Protein AF-K8A1X0-F1 (afdb_monomer)

Sequence (120 aa):
MYDGALKYRRAPPRQPVSPVYTHTMAKEQTDRTTLDLFADERRPGRPKTNPLSRDEQLRINKRNQLKRDKVRGLKRVELKLNADAVDALNHLAQARNISRSELIEAMLLAQLKALQEGLV

Secondary structure (DSSP, 8-state):
----------PPPPP-------------TT-SSS--TT-SS----SPPS-SS-HHHHHHHHHHHHHHHHHHTT---------HHHHHHHHHHHHHTTS-HHHHHHHHHHHHHHHHHHTT-

pLDDT: mean 79.86, std 16.5, range [45.34, 97.25]

Organism: NCBI:txid1073999

Structure (mmCIF, N/CA/C/O backbone):
data_AF-K8A1X0-F1
#
_entry.id   AF-K8A1X0-F1
#
loop_
_atom_site.group_PDB
_atom_site.id
_atom_site.type_symbol
_atom_site.label_atom_id
_atom_site.label_alt_id
_atom_site.label_comp_id
_atom_site.label_asym_id
_atom_site.label_entity_id
_atom_site.label_seq_id
_atom_site.pdbx_PDB_ins_code
_atom_site.Cartn_x
_atom_site.Cartn_y
_atom_site.Cartn_z
_atom_site.occupancy
_atom_site.B_iso_or_equiv
_atom_site.auth_seq_id
_atom_site.auth_comp_id
_atom_site.auth_asym_id
_atom_site.auth_atom_id
_atom_site.pdbx_PDB_model_num
ATOM 1 N N . MET A 1 1 ? -30.826 -22.297 -93.310 1.00 45.34 1 MET A N 1
ATOM 2 C CA . MET A 1 1 ? -30.291 -22.223 -94.683 1.00 45.34 1 MET A CA 1
ATOM 3 C C . MET A 1 1 ? -29.679 -20.841 -94.833 1.00 45.34 1 MET A C 1
ATOM 5 O O . MET A 1 1 ? -30.355 -19.881 -94.492 1.00 45.34 1 MET A O 1
ATOM 9 N N . TYR A 1 2 ? -28.387 -20.805 -95.169 1.00 45.78 2 TYR A N 1
ATOM 10 C CA . TYR A 1 2 ? -27.488 -19.645 -95.330 1.00 45.78 2 TYR A CA 1
ATOM 11 C C . TYR A 1 2 ? -28.135 -18.494 -96.142 1.00 45.78 2 TYR A C 1
ATOM 13 O O . TYR A 1 2 ? -29.062 -18.745 -96.900 1.00 45.78 2 TYR A O 1
ATOM 21 N N . ASP A 1 3 ? -27.751 -17.220 -96.058 1.00 46.91 3 ASP A N 1
ATOM 22 C CA . ASP A 1 3 ? -26.395 -16.672 -96.174 1.00 46.91 3 ASP A CA 1
ATOM 23 C C . ASP A 1 3 ? -26.437 -15.143 -95.932 1.00 46.91 3 ASP A C 1
ATOM 25 O O . ASP A 1 3 ? -27.482 -14.527 -96.154 1.00 46.91 3 ASP A O 1
ATOM 29 N N . GLY A 1 4 ? -25.340 -14.493 -95.520 1.00 55.06 4 GLY A N 1
ATOM 30 C CA . GLY A 1 4 ? -25.404 -13.043 -95.256 1.00 55.06 4 GLY A CA 1
ATOM 31 C C . GLY A 1 4 ? -24.127 -12.277 -94.897 1.00 55.06 4 GLY A C 1
ATOM 32 O O . GLY A 1 4 ? -24.195 -11.359 -94.089 1.00 55.06 4 GLY A O 1
ATOM 33 N N . ALA A 1 5 ? -22.990 -12.638 -95.497 1.00 61.84 5 ALA A N 1
ATOM 34 C CA . ALA A 1 5 ? -21.810 -11.797 -95.772 1.00 61.84 5 ALA A CA 1
ATOM 35 C C . ALA A 1 5 ? -21.241 -10.860 -94.669 1.00 61.84 5 ALA A C 1
ATOM 37 O O . ALA A 1 5 ? -21.655 -9.712 -94.486 1.00 61.84 5 ALA A O 1
ATOM 38 N N . LEU A 1 6 ? -20.128 -11.302 -94.067 1.00 52.25 6 LEU A N 1
ATOM 39 C CA . LEU A 1 6 ? -19.178 -10.479 -93.309 1.00 52.25 6 LEU A CA 1
ATOM 40 C C . LEU A 1 6 ? -18.605 -9.333 -94.163 1.00 52.25 6 LEU A C 1
ATOM 42 O O . LEU A 1 6 ? -17.830 -9.563 -95.091 1.00 52.25 6 LEU A O 1
ATOM 46 N N . LYS A 1 7 ? -18.888 -8.079 -93.793 1.00 57.69 7 LYS A N 1
ATOM 47 C CA . LYS A 1 7 ? -18.121 -6.917 -94.272 1.00 57.69 7 LYS A CA 1
ATOM 48 C C . LYS A 1 7 ? -16.953 -6.645 -93.322 1.00 57.69 7 LYS A C 1
ATOM 50 O O . LYS A 1 7 ? -17.060 -5.822 -92.416 1.00 57.69 7 LYS A O 1
ATOM 55 N N . TYR A 1 8 ? -15.824 -7.320 -93.531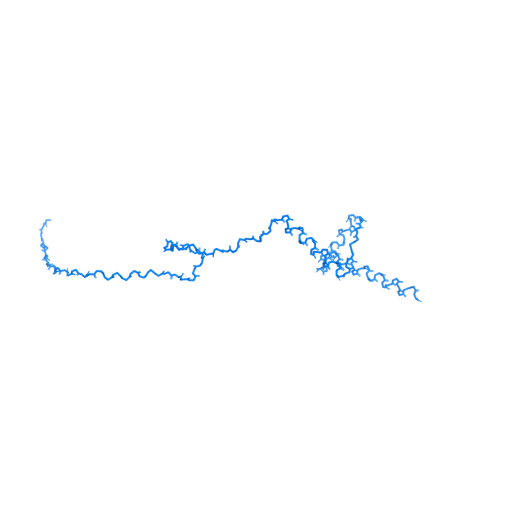 1.00 53.56 8 TYR A N 1
ATOM 56 C CA . TYR A 1 8 ? -14.569 -6.976 -92.857 1.00 53.56 8 TYR A CA 1
ATOM 57 C C . TYR A 1 8 ? -14.045 -5.630 -93.378 1.00 53.56 8 TYR A C 1
ATOM 59 O O . TYR A 1 8 ? -13.433 -5.556 -94.442 1.00 53.56 8 TYR A O 1
ATOM 67 N N . ARG A 1 9 ? -14.249 -4.546 -92.618 1.00 62.66 9 ARG A N 1
ATOM 68 C CA . ARG A 1 9 ? -13.441 -3.328 -92.778 1.00 62.66 9 ARG A CA 1
ATOM 69 C C . ARG A 1 9 ? -12.107 -3.549 -92.067 1.00 62.66 9 ARG A C 1
ATOM 71 O O . ARG A 1 9 ? -12.066 -3.700 -90.850 1.00 62.66 9 ARG A O 1
ATOM 78 N N . ARG A 1 10 ? -11.018 -3.593 -92.834 1.00 58.53 10 ARG A N 1
ATOM 79 C CA . ARG A 1 10 ? -9.650 -3.735 -92.320 1.00 58.53 10 ARG A CA 1
ATOM 80 C C . ARG A 1 10 ? -9.288 -2.472 -91.526 1.00 58.53 10 ARG A C 1
ATOM 82 O O . ARG A 1 10 ? -9.243 -1.387 -92.098 1.00 58.53 10 ARG A O 1
ATOM 89 N N 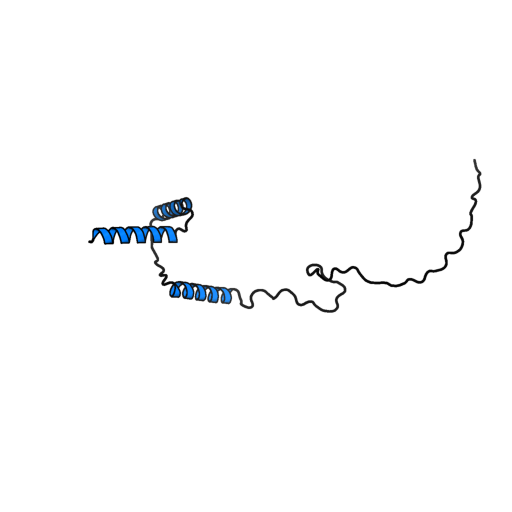. ALA A 1 11 ? -9.082 -2.600 -90.215 1.00 64.62 11 ALA A N 1
ATOM 90 C CA . ALA A 1 11 ? -8.604 -1.502 -89.374 1.00 64.62 11 ALA A CA 1
ATOM 91 C C . ALA A 1 11 ? -7.157 -1.127 -89.764 1.00 64.62 11 ALA A C 1
ATOM 93 O O . ALA A 1 11 ? -6.376 -2.028 -90.089 1.00 64.62 11 ALA A O 1
ATOM 94 N N . PRO A 1 12 ? -6.781 0.166 -89.751 1.00 68.50 12 PRO A N 1
ATOM 95 C CA . PRO A 1 12 ? -5.415 0.571 -90.062 1.00 68.50 12 PRO A CA 1
ATOM 96 C C . PRO A 1 12 ? -4.439 0.050 -88.992 1.00 68.50 12 PRO A C 1
ATOM 98 O O . PRO A 1 12 ? -4.811 -0.040 -87.816 1.00 68.50 12 PRO A O 1
ATOM 101 N N . PRO A 1 13 ? -3.194 -0.297 -89.365 1.00 62.94 13 PRO A N 1
ATOM 102 C CA . PRO A 1 13 ? -2.201 -0.758 -88.406 1.00 62.94 13 PRO A CA 1
ATOM 103 C C . PRO A 1 13 ? -1.886 0.360 -87.404 1.00 62.94 13 PRO A C 1
ATOM 105 O O . PRO A 1 13 ? -1.513 1.471 -87.781 1.00 62.94 13 PRO A O 1
ATOM 108 N N . ARG A 1 14 ? -2.057 0.061 -86.112 1.00 64.06 14 ARG A N 1
ATOM 109 C CA . ARG A 1 14 ? -1.639 0.936 -85.012 1.00 64.06 14 ARG A CA 1
ATOM 110 C C . ARG A 1 14 ? -0.113 1.030 -85.020 1.00 64.06 14 ARG A C 1
ATOM 112 O O . ARG A 1 14 ? 0.560 0.003 -85.009 1.00 64.06 14 ARG A O 1
ATOM 119 N N . GLN A 1 15 ? 0.420 2.249 -85.043 1.00 63.91 15 GLN A N 1
ATOM 120 C CA . GLN A 1 15 ? 1.856 2.478 -84.884 1.00 63.91 15 GLN A CA 1
ATOM 121 C C . GLN A 1 15 ? 2.297 2.033 -83.476 1.00 63.91 15 GLN A C 1
ATOM 123 O O . GLN A 1 15 ? 1.541 2.241 -82.520 1.00 63.91 15 GLN A O 1
ATOM 128 N N . PRO A 1 16 ? 3.483 1.419 -83.318 1.00 57.09 16 PRO A N 1
ATOM 129 C CA . PRO A 1 16 ? 3.980 1.025 -82.008 1.00 57.09 16 PRO A CA 1
ATOM 130 C C . PRO A 1 16 ? 4.368 2.275 -81.212 1.00 57.09 16 PRO A C 1
ATOM 132 O O . PRO A 1 16 ? 5.326 2.967 -81.548 1.00 57.09 16 PRO A O 1
ATOM 135 N N . VAL A 1 17 ? 3.622 2.569 -80.148 1.00 65.62 17 VAL A N 1
ATOM 136 C CA . VAL A 1 17 ? 4.050 3.541 -79.137 1.00 65.62 17 VAL A CA 1
ATOM 137 C C . VAL A 1 17 ? 5.159 2.901 -78.302 1.00 65.62 17 VAL A C 1
ATOM 139 O O . VAL A 1 17 ? 4.975 1.834 -77.717 1.00 65.62 17 VAL A O 1
ATOM 142 N N . SER A 1 18 ? 6.335 3.522 -78.283 1.00 58.38 18 SER A N 1
ATOM 143 C CA . SER A 1 18 ? 7.448 3.122 -77.420 1.00 58.38 18 SER A CA 1
ATOM 144 C C . SER A 1 18 ? 7.027 3.214 -75.946 1.00 58.38 18 SER A C 1
ATOM 146 O O . SER A 1 18 ? 6.468 4.246 -75.558 1.00 58.38 18 SER A O 1
ATOM 148 N N . PRO A 1 19 ? 7.287 2.195 -75.105 1.00 59.41 19 PRO A N 1
ATOM 149 C CA . PRO A 1 19 ? 6.904 2.244 -73.704 1.00 59.41 19 PRO A CA 1
ATOM 150 C C . PRO A 1 19 ? 7.803 3.248 -72.979 1.00 59.41 19 PRO A C 1
ATOM 152 O O . PRO A 1 19 ? 9.006 3.038 -72.831 1.00 59.41 19 PRO A O 1
ATOM 155 N N . VAL A 1 20 ? 7.220 4.352 -72.518 1.00 60.31 20 VAL A N 1
ATOM 156 C CA . VAL A 1 20 ? 7.875 5.210 -71.533 1.00 60.31 20 VAL A CA 1
ATOM 157 C C . VAL A 1 20 ? 7.825 4.450 -70.211 1.00 60.31 20 VAL A C 1
ATOM 159 O O . VAL A 1 20 ? 6.769 4.334 -69.593 1.00 60.31 20 VAL A O 1
ATOM 162 N N . TYR A 1 21 ? 8.952 3.880 -69.789 1.00 51.88 21 TYR A N 1
ATOM 163 C CA . TYR A 1 21 ? 9.074 3.281 -68.463 1.00 51.88 21 TYR A CA 1
ATOM 164 C C . TYR A 1 21 ? 9.124 4.390 -67.408 1.00 51.88 21 TYR A C 1
ATOM 166 O O . TYR A 1 21 ? 10.193 4.795 -66.962 1.00 51.88 21 TYR A O 1
ATOM 174 N N . THR A 1 22 ? 7.969 4.873 -66.963 1.00 57.00 22 THR A N 1
ATOM 175 C CA . THR A 1 22 ? 7.868 5.531 -65.654 1.00 57.00 22 THR A CA 1
ATOM 176 C C . THR A 1 22 ? 7.583 4.458 -64.609 1.00 57.00 22 THR A C 1
ATOM 178 O O . THR A 1 22 ? 6.441 4.267 -64.195 1.00 57.00 22 THR A O 1
ATOM 181 N N . HIS A 1 23 ? 8.607 3.700 -64.211 1.00 57.66 23 HIS A N 1
ATOM 182 C CA . HIS A 1 23 ? 8.492 2.768 -63.088 1.00 57.66 23 HIS A CA 1
ATOM 183 C C . HIS A 1 23 ? 8.743 3.508 -61.770 1.00 57.66 23 HIS A C 1
ATOM 185 O O . HIS A 1 23 ? 9.745 3.301 -61.093 1.00 57.66 23 HIS A O 1
ATOM 191 N N . THR A 1 24 ? 7.839 4.413 -61.409 1.00 55.88 24 THR A N 1
ATOM 192 C CA . THR A 1 24 ? 7.739 4.903 -60.034 1.00 55.88 24 THR A CA 1
ATOM 193 C C . THR A 1 24 ? 6.650 4.101 -59.343 1.00 55.88 24 THR A C 1
ATOM 195 O O . THR A 1 24 ? 5.462 4.379 -59.474 1.00 55.88 24 THR A O 1
ATOM 198 N N . MET A 1 25 ? 7.070 3.054 -58.632 1.00 64.94 25 MET A N 1
ATOM 199 C CA . MET A 1 25 ? 6.184 2.277 -57.771 1.00 64.94 25 MET A CA 1
ATOM 200 C C . MET A 1 25 ? 5.605 3.191 -56.691 1.00 64.94 25 MET A C 1
ATOM 202 O O . MET A 1 25 ? 6.349 3.900 -56.010 1.00 64.94 25 MET A O 1
ATOM 206 N N . ALA A 1 26 ? 4.281 3.171 -56.530 1.00 63.06 26 ALA A N 1
ATOM 207 C CA . ALA A 1 26 ? 3.589 3.852 -55.445 1.00 63.06 26 ALA A CA 1
ATOM 208 C C . ALA A 1 26 ? 3.932 3.159 -54.116 1.00 63.06 26 ALA A C 1
ATOM 210 O O . ALA A 1 26 ? 3.217 2.270 -53.662 1.00 63.06 26 ALA A O 1
ATOM 211 N N . LYS A 1 27 ? 5.076 3.520 -53.527 1.00 65.12 27 LYS A N 1
ATOM 212 C CA . LYS A 1 27 ? 5.479 3.085 -52.191 1.00 65.12 27 LYS A CA 1
ATOM 213 C C . LYS A 1 27 ? 5.117 4.157 -51.174 1.00 65.12 27 LYS A C 1
ATOM 215 O O . LYS A 1 27 ? 5.459 5.328 -51.340 1.00 65.12 27 LYS A O 1
ATOM 220 N N . GLU A 1 28 ? 4.444 3.759 -50.105 1.00 64.12 28 GLU A N 1
ATOM 221 C CA . GLU A 1 28 ? 4.252 4.627 -48.954 1.00 64.12 28 GLU A CA 1
ATOM 222 C C . GLU A 1 28 ? 5.565 4.670 -48.159 1.00 64.12 28 GLU A C 1
ATOM 224 O O . GLU A 1 28 ? 5.925 3.728 -47.456 1.00 64.12 28 GLU A O 1
ATOM 229 N N . GLN A 1 29 ? 6.317 5.767 -48.283 1.00 63.53 29 GLN A N 1
ATOM 230 C CA . GLN A 1 29 ? 7.628 5.920 -47.636 1.00 63.53 29 GLN A CA 1
ATOM 231 C C . GLN A 1 29 ? 7.541 5.855 -46.092 1.00 63.53 29 GLN A C 1
ATOM 233 O O . GLN A 1 29 ? 8.549 5.625 -45.418 1.00 63.53 29 GLN A O 1
ATOM 238 N N . THR A 1 30 ? 6.344 6.056 -45.532 1.00 61.06 30 THR A N 1
ATOM 239 C CA . THR A 1 30 ? 6.048 6.082 -44.094 1.00 61.06 30 THR A CA 1
ATOM 240 C C . THR A 1 30 ? 5.647 4.737 -43.501 1.00 61.06 30 THR A C 1
ATOM 242 O O . THR A 1 30 ? 5.691 4.606 -42.274 1.00 61.06 30 THR A O 1
ATOM 245 N N . ASP A 1 31 ? 5.319 3.729 -44.313 1.00 63.50 31 ASP A N 1
ATOM 246 C CA . ASP 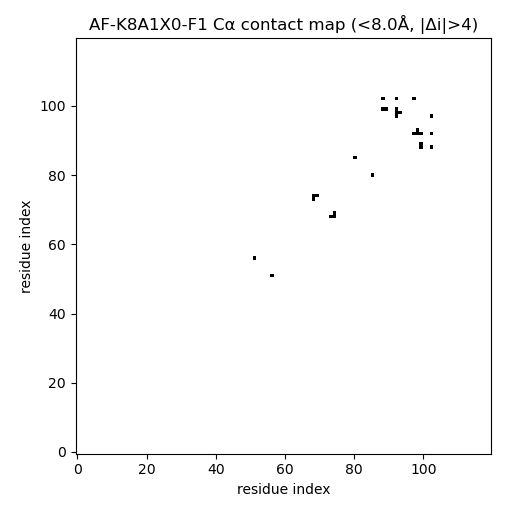A 1 31 ? 4.963 2.413 -43.788 1.00 63.50 31 ASP A CA 1
ATOM 247 C C . ASP A 1 31 ? 6.226 1.684 -43.291 1.00 63.50 31 ASP A C 1
ATOM 249 O O . ASP A 1 31 ? 7.190 1.421 -44.020 1.00 63.50 31 ASP A O 1
ATOM 253 N N . ARG A 1 32 ? 6.245 1.422 -41.982 1.00 62.34 32 ARG A N 1
ATOM 254 C CA . ARG A 1 32 ? 7.323 0.713 -41.273 1.00 62.34 32 ARG A CA 1
ATOM 255 C C . ARG A 1 32 ? 6.961 -0.736 -40.954 1.00 62.34 32 ARG A C 1
ATOM 257 O O . ARG A 1 32 ? 7.785 -1.440 -40.375 1.00 62.34 32 ARG A O 1
ATOM 264 N N . THR A 1 33 ? 5.733 -1.145 -41.257 1.00 60.72 33 THR A N 1
ATOM 265 C CA . THR A 1 33 ? 5.168 -2.448 -40.893 1.00 60.72 33 THR A CA 1
ATOM 266 C C . THR A 1 33 ? 5.125 -3.410 -42.070 1.00 60.72 33 THR A C 1
AT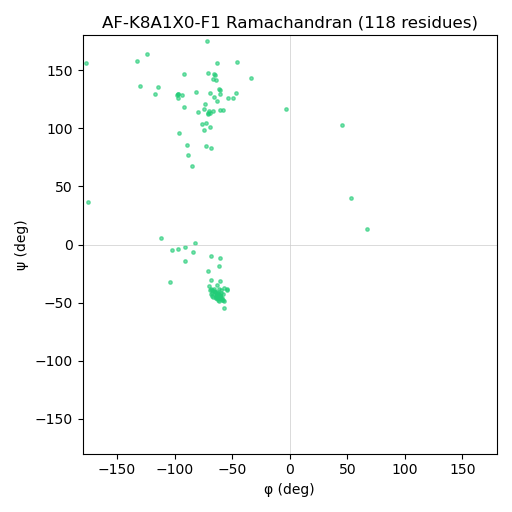OM 268 O O . THR A 1 33 ? 5.349 -4.604 -41.875 1.00 60.72 33 THR A O 1
ATOM 271 N N . THR A 1 34 ? 4.932 -2.898 -43.286 1.00 67.50 34 THR A N 1
ATOM 272 C CA . THR A 1 34 ? 5.020 -3.696 -44.511 1.00 67.50 34 THR A CA 1
ATOM 273 C C . THR A 1 34 ? 6.475 -3.858 -44.940 1.00 67.50 34 THR A C 1
ATOM 275 O O . THR A 1 34 ? 7.250 -2.902 -44.991 1.00 67.50 34 THR A O 1
ATOM 278 N N . LEU A 1 35 ? 6.860 -5.100 -45.230 1.00 66.56 35 LEU A N 1
ATOM 279 C CA . LEU A 1 35 ? 8.207 -5.441 -45.667 1.00 66.56 35 LEU A CA 1
ATOM 280 C C . LEU A 1 35 ? 8.441 -4.907 -47.091 1.00 66.56 35 LEU A C 1
ATOM 282 O O . LEU A 1 35 ? 7.791 -5.341 -48.038 1.00 66.56 35 LEU A O 1
ATOM 286 N N . ASP A 1 36 ? 9.364 -3.955 -47.228 1.00 69.69 36 ASP A N 1
ATOM 287 C CA . ASP A 1 36 ? 9.767 -3.369 -48.510 1.00 69.69 36 ASP A CA 1
ATOM 288 C C . ASP A 1 36 ? 10.648 -4.368 -49.277 1.00 69.69 36 ASP A C 1
ATOM 290 O O . ASP A 1 36 ? 11.835 -4.517 -48.987 1.00 69.69 36 ASP A O 1
ATOM 294 N N . LEU A 1 37 ? 10.044 -5.094 -50.223 1.00 67.88 37 LEU A N 1
ATOM 295 C CA . LEU A 1 37 ? 10.698 -6.153 -51.007 1.00 67.88 37 LEU A CA 1
ATOM 296 C C . LEU A 1 37 ? 11.764 -5.631 -51.988 1.00 67.88 37 LEU A C 1
ATOM 298 O O . LEU A 1 37 ? 12.489 -6.438 -52.563 1.00 67.88 37 LEU A O 1
ATOM 302 N N . PHE A 1 38 ? 11.853 -4.313 -52.189 1.00 69.31 38 PHE A N 1
ATOM 303 C CA . PHE A 1 38 ? 12.740 -3.677 -53.169 1.00 69.31 38 PHE A CA 1
ATOM 304 C C . PHE A 1 38 ? 13.878 -2.868 -52.525 1.00 69.31 38 PHE A C 1
ATOM 306 O O . PHE A 1 38 ? 14.603 -2.169 -53.231 1.00 69.31 38 PHE A O 1
ATOM 313 N N . ALA A 1 39 ? 14.028 -2.912 -51.197 1.00 67.56 39 ALA A N 1
ATOM 314 C CA . ALA A 1 39 ? 15.101 -2.219 -50.493 1.00 67.56 39 ALA A CA 1
ATOM 315 C C . ALA A 1 39 ? 16.328 -3.129 -50.314 1.00 67.56 39 ALA A C 1
ATOM 317 O O . ALA A 1 39 ? 16.263 -4.131 -49.604 1.00 67.56 39 ALA A O 1
ATOM 318 N N . ASP A 1 40 ? 17.464 -2.736 -50.897 1.00 63.88 40 ASP A N 1
ATOM 319 C CA . ASP A 1 40 ? 18.745 -3.443 -50.729 1.00 63.88 40 ASP A CA 1
ATOM 320 C C . ASP A 1 40 ? 19.341 -3.259 -49.316 1.00 63.88 40 ASP A C 1
ATOM 322 O O . ASP A 1 40 ? 20.119 -4.086 -48.833 1.00 63.88 40 ASP A O 1
ATOM 326 N N . GLU A 1 41 ? 18.951 -2.191 -48.609 1.00 65.44 41 GLU A N 1
ATOM 327 C CA . GLU A 1 41 ? 19.443 -1.864 -47.270 1.00 65.44 41 GLU A CA 1
ATOM 328 C C . GLU A 1 41 ? 18.503 -2.354 -46.158 1.00 65.44 41 GLU A C 1
ATOM 330 O O . GLU A 1 41 ? 17.306 -2.049 -46.116 1.00 65.44 41 GLU A O 1
ATOM 335 N N . ARG A 1 42 ? 19.066 -3.064 -45.171 1.00 63.31 42 ARG A N 1
ATOM 336 C CA . ARG A 1 42 ? 18.330 -3.463 -43.963 1.00 63.31 42 ARG A CA 1
ATOM 337 C C . ARG A 1 42 ? 18.030 -2.232 -43.104 1.00 63.31 42 ARG A C 1
ATOM 339 O O . ARG A 1 42 ? 18.936 -1.660 -42.502 1.00 63.31 42 ARG A O 1
ATOM 346 N N . ARG A 1 43 ? 16.749 -1.866 -42.978 1.00 64.56 43 ARG A N 1
ATOM 347 C CA . ARG A 1 43 ? 16.314 -0.793 -42.067 1.00 64.56 43 ARG A CA 1
ATOM 348 C C . ARG A 1 43 ? 16.659 -1.163 -40.610 1.00 64.56 43 ARG A C 1
ATOM 350 O O . ARG A 1 43 ? 16.373 -2.293 -40.199 1.00 64.56 43 ARG A O 1
ATOM 357 N N . PRO A 1 44 ? 17.235 -0.248 -39.805 1.00 67.81 44 PRO A N 1
ATOM 358 C CA . PRO A 1 44 ? 17.469 -0.501 -38.387 1.00 67.81 44 PRO A CA 1
ATOM 359 C C . PRO A 1 44 ? 16.129 -0.762 -37.687 1.00 67.81 44 PRO A C 1
ATOM 361 O O . PRO A 1 44 ? 15.239 0.087 -37.660 1.00 67.81 44 PRO A O 1
ATOM 364 N N . GLY A 1 45 ? 15.967 -1.984 -37.179 1.00 70.88 45 GLY A N 1
ATOM 365 C CA . GLY A 1 45 ? 14.739 -2.430 -36.527 1.00 70.88 45 GLY A CA 1
ATOM 366 C C . GLY A 1 45 ? 14.517 -1.797 -35.151 1.00 70.88 45 GLY A C 1
ATOM 367 O O . GLY A 1 45 ? 15.373 -1.094 -34.610 1.00 70.88 45 GLY A O 1
ATOM 368 N N . ARG A 1 46 ? 13.352 -2.095 -34.556 1.00 74.88 46 ARG A N 1
ATOM 369 C CA . ARG A 1 46 ? 13.014 -1.751 -33.166 1.00 74.88 46 ARG A CA 1
ATOM 370 C C . ARG A 1 46 ? 14.185 -2.125 -32.242 1.00 74.88 46 ARG A C 1
ATOM 372 O O . ARG A 1 46 ? 14.630 -3.273 -32.319 1.00 74.88 46 ARG A O 1
ATOM 379 N N . PRO A 1 47 ? 14.653 -1.221 -31.356 1.00 70.00 47 PRO A N 1
ATOM 380 C CA . PRO A 1 47 ? 15.698 -1.542 -30.395 1.00 70.00 47 PRO A CA 1
ATOM 381 C C . PRO A 1 47 ? 15.351 -2.843 -29.682 1.00 70.00 47 PRO A C 1
ATOM 383 O O . PRO A 1 47 ? 14.237 -3.000 -29.169 1.00 70.00 47 PRO A O 1
ATOM 386 N N . LYS A 1 48 ? 16.286 -3.796 -29.715 1.00 60.31 48 LYS A N 1
ATOM 387 C CA . LYS A 1 48 ? 16.125 -5.090 -29.059 1.00 60.31 48 LYS A CA 1
ATOM 388 C C . LYS A 1 48 ? 15.781 -4.803 -27.596 1.00 60.31 48 LYS A C 1
ATOM 390 O O . LYS A 1 48 ? 16.439 -3.990 -26.952 1.00 60.31 48 LYS A O 1
ATOM 395 N N . THR A 1 49 ? 14.674 -5.387 -27.144 1.00 71.12 49 THR A N 1
ATOM 396 C CA . THR A 1 49 ? 14.145 -5.327 -25.773 1.00 71.12 49 THR A CA 1
ATOM 397 C C . THR A 1 49 ? 15.252 -5.267 -24.725 1.00 71.12 49 THR A C 1
ATOM 399 O O . THR A 1 49 ? 16.262 -5.930 -24.925 1.00 71.12 49 THR A O 1
ATOM 402 N N . ASN A 1 50 ? 15.018 -4.499 -23.646 1.00 67.06 50 ASN A N 1
ATOM 403 C CA . ASN A 1 50 ? 15.902 -4.225 -22.498 1.00 67.06 50 ASN A CA 1
ATOM 404 C C . ASN A 1 50 ? 17.251 -4.984 -22.528 1.00 67.06 50 ASN A C 1
ATOM 406 O O . ASN A 1 50 ? 17.234 -6.209 -22.415 1.00 67.06 50 ASN A O 1
ATOM 410 N N . PRO A 1 51 ? 18.399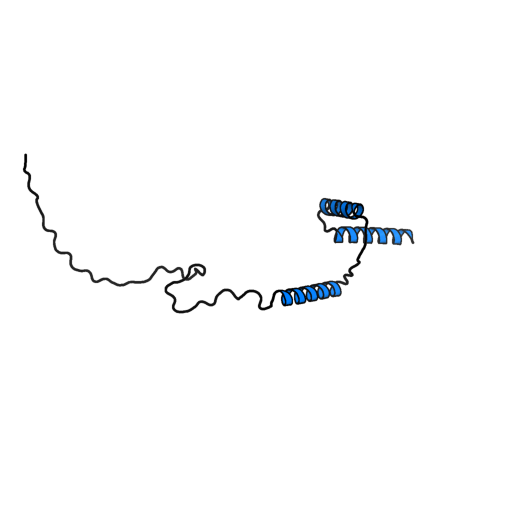 -4.278 -22.616 1.00 82.44 51 PRO A N 1
ATOM 411 C CA . PRO A 1 51 ? 19.721 -4.883 -22.828 1.00 82.44 51 PRO A CA 1
ATOM 412 C C . PRO A 1 51 ? 20.160 -5.855 -21.722 1.00 82.44 51 PRO A C 1
ATOM 414 O O . PRO A 1 51 ? 21.149 -6.561 -21.886 1.00 82.44 51 PRO A O 1
ATOM 417 N N . LEU A 1 52 ? 19.442 -5.880 -20.600 1.00 83.56 52 LEU A N 1
ATOM 418 C CA . LEU A 1 52 ? 19.692 -6.750 -19.463 1.00 83.56 52 LEU A CA 1
ATOM 419 C C . LEU A 1 52 ? 18.907 -8.056 -19.567 1.00 83.56 52 LEU A C 1
ATOM 421 O O . LEU A 1 52 ? 17.745 -8.070 -19.978 1.00 83.56 52 LEU A O 1
ATOM 425 N N . SER A 1 53 ? 19.487 -9.143 -19.069 1.00 88.50 53 SER A N 1
ATOM 426 C CA . SER A 1 53 ? 18.740 -10.382 -18.844 1.00 88.50 53 SER A CA 1
ATOM 427 C C . SER A 1 53 ? 17.627 -10.181 -17.802 1.00 88.50 53 SER A C 1
ATOM 429 O O . SER A 1 53 ? 17.697 -9.295 -16.946 1.00 88.50 53 SER A O 1
ATOM 431 N N . ARG A 1 54 ? 16.585 -11.022 -17.830 1.00 88.44 54 ARG A N 1
ATOM 432 C CA . ARG A 1 54 ? 15.458 -10.940 -16.879 1.00 88.44 54 ARG A CA 1
ATOM 433 C C . ARG A 1 54 ? 15.921 -10.982 -15.416 1.00 88.44 54 ARG A C 1
ATOM 435 O O . ARG A 1 54 ? 15.409 -10.224 -14.595 1.00 88.44 54 ARG A O 1
ATOM 442 N N . ASP A 1 55 ? 16.923 -11.795 -15.101 1.00 90.69 55 ASP A N 1
ATOM 443 C CA . ASP A 1 55 ? 17.446 -11.937 -13.737 1.00 90.69 55 ASP A CA 1
ATOM 444 C C . ASP A 1 55 ? 18.207 -10.697 -13.263 1.00 90.69 55 ASP A C 1
ATOM 446 O O . ASP A 1 55 ? 18.147 -10.322 -12.089 1.00 90.69 55 ASP A O 1
ATOM 450 N N . GLU A 1 56 ? 18.925 -10.031 -14.166 1.00 92.50 56 GLU A N 1
ATOM 451 C CA . GLU A 1 56 ? 19.578 -8.751 -13.880 1.00 92.50 56 GLU A CA 1
ATOM 452 C C . GLU A 1 56 ? 18.546 -7.645 -13.679 1.00 92.50 56 GLU A C 1
ATOM 454 O O . GLU A 1 56 ? 18.646 -6.870 -12.723 1.00 92.50 56 GLU A O 1
ATOM 459 N N . GLN A 1 57 ? 17.506 -7.614 -14.516 1.00 91.69 57 GLN A N 1
ATOM 460 C CA . GLN A 1 57 ? 16.395 -6.676 -14.368 1.00 91.69 57 GLN A CA 1
ATOM 461 C C . GLN A 1 57 ? 15.704 -6.835 -13.011 1.00 91.69 57 GLN A C 1
ATOM 463 O O . GLN A 1 57 ? 15.476 -5.843 -12.318 1.00 91.69 57 GLN A O 1
ATOM 468 N N . LEU A 1 58 ? 15.410 -8.071 -12.590 1.00 93.25 58 LEU A N 1
ATOM 469 C CA . LEU A 1 58 ? 14.795 -8.347 -11.289 1.00 93.25 58 LEU A CA 1
ATOM 470 C C . LEU A 1 58 ? 15.676 -7.866 -10.127 1.00 93.25 58 LEU A C 1
ATOM 472 O O . LEU A 1 58 ? 15.172 -7.217 -9.205 1.00 93.25 58 LEU A O 1
ATOM 476 N N . ARG A 1 59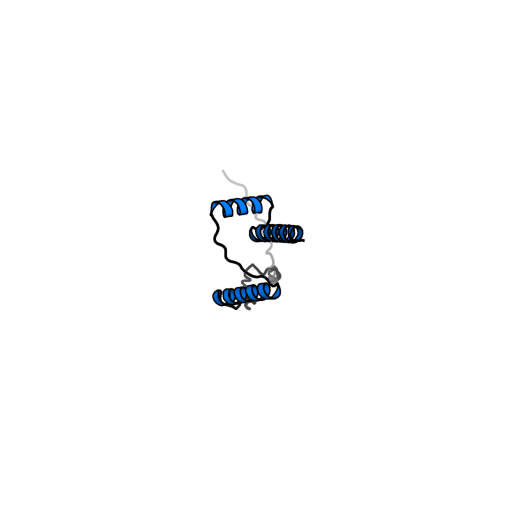 ? 16.994 -8.102 -10.192 1.00 95.56 59 ARG A N 1
ATOM 477 C CA . ARG A 1 59 ? 17.958 -7.619 -9.186 1.00 95.56 59 ARG A CA 1
ATOM 478 C C . ARG A 1 59 ? 17.987 -6.092 -9.095 1.00 95.56 59 ARG A C 1
ATOM 480 O O . ARG A 1 59 ? 17.943 -5.543 -7.991 1.00 95.56 59 ARG A O 1
ATOM 487 N N . ILE A 1 60 ? 18.021 -5.396 -10.232 1.00 94.00 60 ILE A N 1
ATOM 488 C CA . ILE A 1 60 ? 18.020 -3.925 -10.270 1.00 94.00 60 ILE A CA 1
ATOM 489 C C . ILE A 1 60 ? 16.692 -3.365 -9.758 1.00 94.00 60 ILE A C 1
ATOM 491 O O . ILE A 1 60 ? 16.693 -2.467 -8.914 1.00 94.00 60 ILE A O 1
ATOM 495 N N . ASN A 1 61 ? 15.563 -3.924 -10.192 1.00 95.06 61 ASN A N 1
ATOM 496 C CA . ASN A 1 61 ? 14.239 -3.504 -9.738 1.00 95.06 61 ASN A CA 1
ATOM 497 C C . ASN A 1 61 ? 14.083 -3.675 -8.225 1.00 95.06 61 ASN A C 1
ATOM 499 O O . ASN A 1 61 ? 13.592 -2.768 -7.549 1.00 95.06 61 ASN A O 1
ATOM 503 N N . LYS A 1 62 ? 14.572 -4.791 -7.670 1.00 94.50 62 LYS A N 1
ATOM 504 C CA . LYS A 1 62 ? 14.566 -5.020 -6.224 1.00 94.50 62 LYS A CA 1
ATOM 505 C C . LYS A 1 62 ? 15.436 -4.006 -5.484 1.00 94.50 62 LYS A C 1
ATOM 507 O O . LYS A 1 62 ? 14.994 -3.436 -4.488 1.00 94.50 62 LYS A O 1
ATOM 512 N N . ARG A 1 63 ? 16.642 -3.722 -5.984 1.00 95.38 63 ARG A N 1
ATOM 513 C CA . ARG A 1 63 ? 17.530 -2.705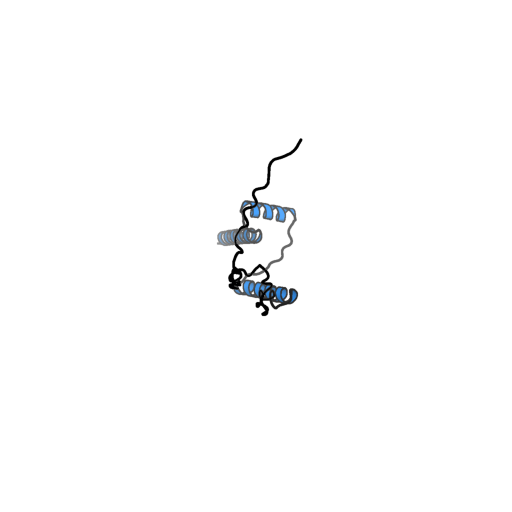 -5.398 1.00 95.38 63 ARG A CA 1
ATOM 514 C C . ARG A 1 63 ? 16.888 -1.316 -5.416 1.00 95.38 63 ARG A C 1
ATOM 516 O O . ARG A 1 63 ? 16.921 -0.618 -4.406 1.00 95.38 63 ARG A O 1
ATOM 523 N N . ASN A 1 64 ? 16.265 -0.933 -6.528 1.00 95.06 64 ASN A N 1
ATOM 524 C CA . ASN A 1 64 ? 15.576 0.349 -6.662 1.00 95.06 64 ASN A CA 1
ATOM 525 C C . ASN A 1 64 ? 14.353 0.440 -5.742 1.00 95.06 64 ASN A C 1
ATOM 527 O O . ASN A 1 64 ? 14.124 1.490 -5.145 1.00 95.06 64 ASN A O 1
ATOM 531 N N . GLN A 1 65 ? 13.599 -0.653 -5.572 1.00 91.38 65 GLN A N 1
ATOM 532 C CA . GLN A 1 65 ? 12.527 -0.735 -4.577 1.00 91.38 65 GLN A CA 1
ATOM 533 C C . GLN A 1 65 ? 13.070 -0.449 -3.173 1.00 91.38 65 GLN A C 1
ATOM 535 O O . GLN A 1 65 ? 12.596 0.477 -2.526 1.00 91.38 65 GLN A O 1
ATOM 540 N N . LEU A 1 66 ? 14.105 -1.172 -2.737 1.00 92.75 66 LEU A N 1
ATOM 541 C CA . LEU A 1 66 ? 14.696 -0.986 -1.408 1.00 92.75 66 LEU A CA 1
ATOM 542 C C . LEU A 1 66 ? 15.265 0.425 -1.211 1.00 92.75 66 LEU A C 1
ATOM 544 O O . LEU A 1 66 ? 15.112 1.005 -0.139 1.00 92.75 66 LEU A O 1
ATOM 548 N N . LYS A 1 67 ? 15.889 1.005 -2.245 1.00 94.44 67 LYS A N 1
ATOM 549 C CA . LYS A 1 67 ? 16.393 2.385 -2.202 1.00 94.44 67 LYS A CA 1
ATOM 550 C C . LYS A 1 67 ? 15.251 3.388 -2.016 1.00 94.44 67 LYS A C 1
ATOM 552 O O . LYS A 1 67 ? 15.383 4.284 -1.188 1.00 94.44 67 LYS A O 1
ATOM 557 N N . ARG A 1 68 ? 14.134 3.231 -2.740 1.00 93.00 68 ARG A N 1
ATOM 558 C CA . ARG A 1 68 ? 12.944 4.087 -2.584 1.00 93.00 68 ARG A CA 1
ATOM 559 C C . ARG A 1 68 ? 12.316 3.938 -1.202 1.00 93.00 68 ARG A C 1
ATOM 561 O O . ARG A 1 68 ? 12.039 4.954 -0.575 1.00 93.00 68 ARG A O 1
ATOM 568 N N . ASP A 1 69 ? 12.152 2.705 -0.726 1.00 94.00 69 ASP A N 1
ATOM 569 C CA . ASP A 1 69 ? 11.591 2.423 0.598 1.00 94.00 69 ASP A CA 1
ATOM 570 C C . ASP A 1 69 ? 12.460 3.076 1.691 1.00 94.00 69 ASP A C 1
ATOM 572 O O . ASP A 1 69 ? 11.943 3.797 2.541 1.00 94.00 69 ASP A O 1
ATOM 576 N N . LYS A 1 70 ? 13.794 2.935 1.603 1.00 92.50 70 LYS A N 1
ATOM 577 C CA . LYS A 1 70 ? 14.745 3.555 2.542 1.00 92.50 70 LYS A CA 1
ATOM 578 C C . LYS A 1 70 ? 14.666 5.083 2.537 1.00 92.50 70 LYS A C 1
ATOM 580 O O . LYS A 1 70 ? 14.643 5.682 3.605 1.00 92.50 70 LYS A O 1
ATOM 585 N N . VAL A 1 71 ? 14.638 5.708 1.357 1.00 94.12 71 VAL A N 1
ATOM 586 C CA . VAL A 1 71 ? 14.551 7.176 1.225 1.00 94.12 71 VAL A CA 1
ATOM 587 C C . VAL A 1 71 ? 13.238 7.711 1.797 1.00 94.12 71 VAL A C 1
ATOM 589 O O . VAL A 1 71 ? 13.227 8.782 2.389 1.00 94.12 71 VAL A O 1
ATOM 592 N N . ARG A 1 72 ? 12.144 6.957 1.664 1.00 92.12 72 ARG A N 1
ATOM 593 C CA . ARG A 1 72 ? 10.829 7.316 2.215 1.00 92.12 72 ARG A CA 1
ATOM 594 C C . ARG A 1 72 ? 10.661 6.961 3.696 1.00 92.12 72 ARG A C 1
ATOM 596 O O . ARG A 1 72 ? 9.579 7.153 4.231 1.00 92.12 72 ARG A O 1
ATOM 603 N N . GLY A 1 73 ? 11.688 6.409 4.349 1.00 92.06 73 GLY A N 1
ATOM 604 C CA . GLY A 1 73 ? 11.607 5.976 5.746 1.00 92.06 73 GLY A CA 1
ATOM 605 C C . GLY A 1 73 ? 10.678 4.779 5.983 1.00 92.06 73 GLY A C 1
ATOM 606 O O . GLY A 1 73 ? 10.362 4.476 7.130 1.00 92.06 73 GLY A O 1
ATOM 607 N N . LEU A 1 74 ? 10.260 4.074 4.926 1.00 89.88 74 LEU A N 1
ATOM 608 C CA . LEU A 1 74 ? 9.331 2.951 5.023 1.00 89.88 74 LEU A CA 1
ATOM 609 C C . LEU A 1 74 ? 10.010 1.760 5.709 1.00 89.88 74 LEU A C 1
ATOM 611 O O . LEU A 1 74 ? 11.104 1.327 5.326 1.00 89.88 74 LEU A O 1
ATOM 615 N N . LYS A 1 75 ? 9.337 1.200 6.714 1.00 90.12 75 LYS A N 1
ATOM 616 C CA . LYS A 1 75 ? 9.753 -0.012 7.426 1.00 90.12 75 LYS A CA 1
ATOM 617 C C . LYS A 1 75 ? 8.741 -1.118 7.162 1.00 90.12 75 LYS A C 1
ATOM 619 O O . LYS A 1 75 ? 7.539 -0.885 7.189 1.00 90.12 75 LYS A O 1
ATOM 624 N N . ARG A 1 76 ? 9.236 -2.323 6.877 1.00 89.44 76 ARG A N 1
ATOM 625 C CA . ARG A 1 76 ? 8.396 -3.509 6.683 1.00 89.44 76 ARG A CA 1
ATOM 626 C C . ARG A 1 76 ? 8.289 -4.247 8.006 1.00 89.44 76 ARG A C 1
ATOM 628 O O . ARG A 1 76 ? 9.314 -4.529 8.621 1.00 89.44 76 ARG A O 1
ATOM 635 N N . VAL A 1 77 ? 7.062 -4.545 8.409 1.00 90.88 77 VAL A N 1
ATOM 636 C CA . VAL A 1 77 ? 6.751 -5.353 9.588 1.00 90.88 77 VAL A CA 1
ATOM 637 C C . VAL A 1 77 ? 6.023 -6.597 9.103 1.00 90.88 77 VAL A C 1
ATOM 639 O O . VAL A 1 77 ? 5.081 -6.499 8.317 1.00 90.88 77 VAL A O 1
ATOM 642 N N . GLU A 1 78 ? 6.483 -7.764 9.537 1.00 94.31 78 GLU A N 1
ATOM 643 C CA . GLU A 1 78 ? 5.835 -9.043 9.257 1.00 94.31 78 GLU A CA 1
ATOM 644 C C . GLU A 1 78 ? 4.979 -9.435 10.461 1.00 94.31 78 GLU A C 1
ATOM 646 O O . GLU A 1 78 ? 5.451 -9.422 11.596 1.00 94.31 78 GLU A O 1
ATOM 651 N N . LEU A 1 79 ? 3.708 -9.755 10.214 1.00 92.56 79 LEU A N 1
ATOM 652 C CA . LEU A 1 79 ? 2.722 -10.058 11.248 1.00 92.56 79 LEU A CA 1
ATOM 653 C C . LEU A 1 79 ? 2.018 -11.370 10.908 1.00 92.56 79 LEU A C 1
ATOM 655 O O . LEU A 1 79 ? 1.624 -11.591 9.762 1.00 92.56 79 LEU A O 1
ATOM 659 N N . LYS A 1 80 ? 1.837 -12.226 11.914 1.00 95.69 80 LYS A N 1
ATOM 660 C CA . LYS A 1 80 ? 0.976 -13.410 11.828 1.00 95.69 80 LYS A CA 1
ATOM 661 C C . LYS A 1 80 ? -0.376 -13.057 12.436 1.00 95.69 80 LYS A C 1
ATOM 663 O O . LYS A 1 80 ? -0.425 -12.576 13.563 1.00 95.69 80 LYS A O 1
ATOM 668 N N . LEU A 1 81 ? -1.446 -13.280 11.685 1.00 94.31 81 LEU A N 1
ATOM 669 C CA . LEU A 1 81 ? -2.820 -12.961 12.069 1.00 94.31 81 LEU A CA 1
ATOM 670 C C . LEU A 1 81 ? -3.718 -14.163 11.773 1.00 94.31 81 LEU A C 1
ATOM 672 O O . LEU A 1 81 ? -3.381 -14.998 10.932 1.00 94.31 81 LEU A O 1
ATOM 676 N N . ASN A 1 82 ? -4.864 -14.228 12.443 1.00 96.75 82 ASN A N 1
ATOM 677 C CA . ASN A 1 82 ? -5.891 -15.224 12.144 1.00 96.75 82 ASN A CA 1
ATOM 678 C C . ASN A 1 82 ? -6.456 -14.996 10.734 1.00 96.75 82 ASN A C 1
ATOM 680 O O . ASN A 1 82 ? -6.590 -13.847 10.307 1.00 96.75 82 ASN A O 1
ATOM 684 N N . ALA A 1 83 ? -6.814 -16.077 10.036 1.00 96.12 83 ALA A N 1
ATOM 685 C CA . ALA A 1 83 ? -7.335 -16.014 8.667 1.00 96.12 83 ALA A CA 1
ATOM 686 C C . ALA A 1 83 ? -8.583 -15.119 8.571 1.00 96.12 83 ALA A C 1
ATOM 688 O O . ALA A 1 83 ? -8.589 -14.165 7.797 1.00 96.12 83 ALA A O 1
ATOM 689 N N . ASP A 1 84 ? -9.554 -15.325 9.464 1.00 96.75 84 ASP A N 1
ATOM 690 C CA . ASP A 1 84 ? -10.805 -14.555 9.503 1.00 96.75 84 ASP A CA 1
ATOM 691 C C . ASP A 1 84 ? -10.569 -13.043 9.651 1.00 96.75 84 ASP A C 1
ATOM 693 O O . ASP A 1 84 ? -11.252 -12.221 9.039 1.00 96.75 84 ASP A O 1
ATOM 697 N N . ALA A 1 85 ? -9.558 -12.654 10.436 1.00 94.19 85 ALA A N 1
ATOM 698 C CA . ALA A 1 85 ? -9.198 -11.251 10.613 1.00 94.19 85 ALA A CA 1
ATOM 699 C C . ALA A 1 85 ? -8.609 -10.652 9.325 1.00 94.19 85 ALA A C 1
ATOM 701 O O . ALA A 1 85 ? -8.892 -9.503 8.984 1.00 94.19 85 ALA A O 1
ATOM 702 N N . VAL A 1 86 ? -7.803 -11.426 8.591 1.00 95.56 86 VAL A N 1
ATOM 703 C CA . VAL A 1 86 ? -7.247 -11.006 7.296 1.00 95.56 86 VAL A CA 1
ATOM 704 C C . VAL A 1 86 ? -8.355 -10.846 6.257 1.00 95.56 86 VAL A C 1
ATOM 706 O O . VAL A 1 86 ? -8.332 -9.877 5.495 1.00 95.56 86 VAL A O 1
ATOM 709 N N . ASP A 1 87 ? -9.338 -11.741 6.253 1.00 96.94 87 ASP A N 1
ATOM 710 C CA . ASP A 1 87 ? -10.470 -11.681 5.330 1.00 96.94 87 ASP A CA 1
ATOM 711 C C . ASP A 1 87 ? -11.370 -10.478 5.617 1.00 96.94 87 ASP A C 1
ATOM 713 O O . ASP A 1 87 ? -11.688 -9.714 4.701 1.00 96.94 87 ASP A O 1
ATOM 717 N N . ALA A 1 88 ? -11.678 -10.212 6.889 1.00 96.56 88 ALA A N 1
ATOM 718 C CA . ALA A 1 88 ? -12.397 -9.005 7.288 1.00 96.56 88 ALA A CA 1
ATOM 719 C C . ALA A 1 88 ? -11.667 -7.719 6.848 1.00 96.56 88 ALA A C 1
ATOM 721 O O . ALA A 1 88 ? -12.289 -6.799 6.308 1.00 96.56 88 ALA A O 1
ATOM 722 N N . LEU A 1 89 ? -10.337 -7.660 7.009 1.00 96.06 89 LEU A N 1
ATOM 723 C CA . LEU A 1 89 ? -9.521 -6.532 6.540 1.00 96.06 89 LEU A CA 1
ATOM 724 C C . LEU A 1 89 ? -9.562 -6.376 5.015 1.00 96.06 89 LEU A C 1
ATOM 726 O O . LEU A 1 89 ? -9.650 -5.252 4.521 1.00 96.06 89 LEU A O 1
ATOM 730 N N . ASN A 1 90 ? -9.508 -7.481 4.265 1.00 96.31 90 ASN A N 1
ATOM 731 C CA . ASN A 1 90 ? -9.609 -7.455 2.805 1.00 96.31 90 ASN A CA 1
ATOM 732 C C . ASN A 1 90 ? -10.971 -6.905 2.356 1.00 96.31 90 ASN A C 1
ATOM 734 O O . ASN A 1 90 ? -11.010 -6.027 1.495 1.00 96.31 90 ASN A O 1
ATOM 738 N N . HIS A 1 91 ? -12.070 -7.368 2.958 1.00 97.06 91 HIS A N 1
ATOM 739 C CA . HIS A 1 91 ? -13.417 -6.888 2.639 1.00 97.06 91 HIS A CA 1
ATOM 740 C C . HIS A 1 91 ? -13.587 -5.395 2.934 1.00 97.06 91 HIS A C 1
ATOM 742 O O . HIS A 1 91 ? -14.109 -4.658 2.100 1.00 97.06 91 HIS A O 1
ATOM 748 N N . LEU A 1 92 ? -13.098 -4.922 4.084 1.00 96.50 92 LEU A N 1
ATOM 749 C CA . LEU A 1 92 ? -13.145 -3.499 4.433 1.00 96.50 92 LEU A CA 1
ATOM 750 C C . LEU A 1 92 ? -12.292 -2.640 3.493 1.00 96.50 92 LEU A C 1
ATOM 752 O O . LEU A 1 92 ? -12.721 -1.556 3.098 1.00 96.50 92 LEU A O 1
ATOM 756 N N . ALA A 1 93 ? -11.103 -3.115 3.117 1.00 97.25 93 ALA A N 1
ATOM 757 C CA . ALA A 1 93 ? -10.234 -2.425 2.168 1.00 97.25 93 ALA A CA 1
ATOM 758 C C . ALA A 1 93 ? -10.886 -2.323 0.780 1.00 97.25 93 ALA A C 1
ATOM 760 O O . ALA A 1 93 ? -10.892 -1.247 0.185 1.00 97.25 93 ALA A O 1
ATOM 761 N N . GLN A 1 94 ? -11.514 -3.407 0.309 1.00 96.69 94 GLN A N 1
ATOM 762 C CA . GLN A 1 94 ? -12.278 -3.425 -0.941 1.00 96.69 94 GLN A CA 1
ATOM 763 C C . GLN A 1 94 ? -13.472 -2.468 -0.898 1.00 96.69 94 GLN A C 1
ATOM 765 O O . GLN A 1 94 ? -13.635 -1.663 -1.811 1.00 96.69 94 GLN A O 1
ATOM 770 N N . ALA A 1 95 ? -14.266 -2.496 0.177 1.00 96.62 95 ALA A N 1
ATOM 771 C CA . ALA A 1 95 ? -15.419 -1.610 0.345 1.00 96.62 95 ALA A CA 1
ATOM 772 C C . ALA A 1 95 ? -15.027 -0.122 0.345 1.00 96.62 95 ALA A C 1
ATOM 774 O O . ALA A 1 95 ? -15.791 0.723 -0.113 1.00 96.62 95 ALA A O 1
ATOM 775 N N . ARG A 1 96 ? -13.826 0.200 0.838 1.00 95.44 96 ARG A N 1
ATOM 776 C CA . ARG A 1 96 ? -13.269 1.562 0.854 1.00 95.44 96 ARG A CA 1
ATOM 777 C C . ARG A 1 96 ? -12.445 1.905 -0.391 1.00 95.44 96 ARG A C 1
ATOM 779 O O . ARG A 1 96 ? -11.977 3.032 -0.494 1.00 95.44 96 ARG A O 1
ATOM 786 N N . ASN A 1 97 ? -12.272 0.960 -1.317 1.00 96.31 97 ASN A N 1
ATOM 787 C CA . ASN A 1 97 ? -11.449 1.092 -2.519 1.00 96.31 97 ASN A CA 1
ATOM 788 C C . ASN A 1 97 ? -9.998 1.546 -2.240 1.00 96.31 97 ASN A C 1
ATOM 790 O O . ASN A 1 97 ? -9.432 2.353 -2.975 1.00 96.31 97 ASN A O 1
ATOM 794 N N . ILE A 1 98 ? -9.399 1.027 -1.166 1.00 96.19 98 ILE A N 1
ATOM 795 C CA . ILE A 1 98 ? -8.008 1.301 -0.772 1.00 96.19 98 ILE A CA 1
ATOM 796 C C . ILE A 1 98 ? -7.220 0.002 -0.634 1.00 96.19 98 ILE A C 1
ATOM 798 O O . ILE A 1 98 ? -7.784 -1.091 -0.541 1.00 96.19 98 ILE A O 1
ATOM 802 N N . SER A 1 99 ? -5.890 0.099 -0.604 1.00 95.94 99 SER A N 1
ATOM 803 C CA . SER A 1 99 ? -5.070 -1.090 -0.366 1.00 95.94 99 SER A CA 1
ATOM 804 C C . SER A 1 99 ? -5.186 -1.557 1.089 1.00 95.94 99 SER A C 1
ATOM 806 O O . SER A 1 99 ? -5.301 -0.751 2.012 1.00 95.94 99 SER A O 1
ATOM 808 N N . ARG A 1 100 ? -5.086 -2.871 1.329 1.00 95.19 100 ARG A N 1
ATOM 809 C CA . ARG A 1 100 ? -5.061 -3.419 2.699 1.00 95.19 100 ARG A CA 1
ATOM 810 C C . ARG A 1 100 ? -3.959 -2.781 3.556 1.00 95.19 100 ARG A C 1
ATOM 812 O O . ARG A 1 100 ? -4.181 -2.527 4.733 1.00 95.19 100 ARG A O 1
ATOM 819 N N . SER A 1 101 ? -2.784 -2.533 2.975 1.00 93.62 101 SER A N 1
ATOM 820 C CA . SER A 1 101 ? -1.646 -1.910 3.665 1.00 93.62 101 SER A CA 1
ATOM 821 C C . SER A 1 101 ? -1.989 -0.509 4.172 1.00 93.62 101 SER A C 1
ATOM 823 O O . SER A 1 101 ? -1.698 -0.180 5.315 1.00 93.62 101 SER A O 1
ATOM 825 N N . GLU A 1 102 ? -2.645 0.280 3.325 1.00 94.31 102 GLU A N 1
ATOM 826 C CA . GLU A 1 102 ? -3.069 1.650 3.618 1.00 94.31 102 GLU A CA 1
ATOM 827 C C . GLU A 1 102 ? -4.186 1.687 4.665 1.00 94.31 102 GLU A C 1
ATOM 829 O O . GLU A 1 102 ? -4.145 2.504 5.582 1.00 94.31 102 GLU A O 1
ATOM 834 N N . LEU A 1 103 ? -5.137 0.745 4.603 1.00 96.38 103 LEU A N 1
ATOM 835 C CA . LEU A 1 103 ? -6.148 0.584 5.651 1.00 96.38 103 LEU A CA 1
ATOM 836 C C . LEU A 1 103 ? -5.500 0.300 7.015 1.00 96.38 103 LEU A C 1
ATOM 838 O O . LEU A 1 103 ? -5.862 0.929 8.008 1.00 96.38 103 LEU A O 1
ATOM 842 N N . ILE A 1 104 ? -4.543 -0.633 7.064 1.00 95.75 104 ILE A N 1
ATOM 843 C CA . ILE A 1 104 ? -3.839 -0.991 8.303 1.00 95.75 104 ILE A CA 1
ATOM 844 C C . ILE A 1 104 ? -3.055 0.209 8.843 1.00 95.75 104 ILE A C 1
ATOM 846 O O . ILE A 1 104 ? -3.131 0.493 10.036 1.00 95.75 104 ILE A O 1
ATOM 850 N N . GLU A 1 105 ? -2.337 0.935 7.985 1.00 94.12 105 GLU A N 1
ATOM 851 C CA . GLU A 1 105 ? -1.605 2.144 8.373 1.00 94.12 105 GLU A CA 1
ATOM 852 C C . GLU A 1 105 ? -2.540 3.201 8.978 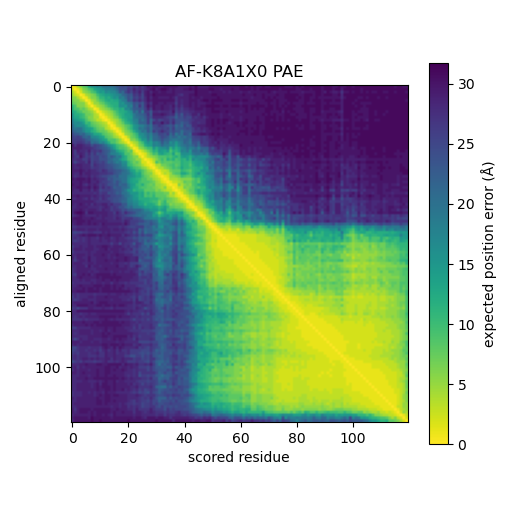1.00 94.12 105 GLU A C 1
ATOM 854 O O . GLU A 1 105 ? -2.281 3.696 10.075 1.00 94.12 105 GLU A O 1
ATOM 859 N N . ALA A 1 106 ? -3.672 3.481 8.325 1.00 94.62 106 ALA A N 1
ATOM 860 C CA . ALA A 1 106 ? -4.657 4.441 8.818 1.00 94.62 106 ALA A CA 1
ATOM 861 C C . ALA A 1 106 ? -5.249 4.031 10.177 1.00 94.62 106 ALA A C 1
ATOM 863 O O . ALA A 1 106 ? -5.374 4.867 11.074 1.00 94.62 106 ALA A O 1
ATOM 864 N N . MET A 1 107 ? -5.582 2.747 10.356 1.00 95.31 107 MET A N 1
ATOM 865 C CA . MET A 1 107 ? -6.093 2.224 11.628 1.00 95.31 107 MET A CA 1
ATOM 866 C C . MET A 1 107 ? -5.053 2.332 12.750 1.00 95.31 107 MET A C 1
ATOM 868 O O . MET A 1 107 ? -5.393 2.750 13.856 1.00 95.31 107 MET A O 1
ATOM 872 N N . LEU A 1 108 ? -3.789 1.997 12.469 1.00 95.06 108 LEU A N 1
ATOM 873 C CA . LEU A 1 108 ? -2.701 2.097 13.445 1.00 95.06 108 LEU A CA 1
ATOM 874 C C . LEU A 1 108 ? -2.457 3.547 13.870 1.00 95.06 108 LEU A C 1
ATOM 876 O O . LEU A 1 108 ? -2.359 3.819 15.063 1.00 95.06 108 LEU A O 1
ATOM 880 N N . LEU A 1 109 ? -2.402 4.484 12.920 1.00 94.94 109 LEU A N 1
ATOM 881 C CA . LEU A 1 109 ? -2.209 5.904 13.221 1.00 94.94 109 LEU A CA 1
ATOM 882 C C . LEU A 1 109 ? -3.370 6.481 14.036 1.00 94.94 109 LEU A C 1
ATOM 884 O O . LEU A 1 109 ? -3.134 7.206 15.003 1.00 94.94 109 LEU A O 1
ATOM 888 N N . ALA A 1 110 ? -4.611 6.130 13.688 1.00 95.06 110 ALA A N 1
ATOM 889 C CA . ALA A 1 110 ? -5.789 6.553 14.439 1.00 95.06 110 ALA A CA 1
ATOM 890 C C . ALA A 1 110 ? -5.755 6.036 15.887 1.00 95.06 110 ALA A C 1
ATOM 892 O O . ALA A 1 110 ? -5.980 6.806 16.820 1.00 95.06 110 ALA A O 1
ATOM 893 N N . GLN A 1 111 ? -5.414 4.757 16.083 1.00 94.69 111 GLN A N 1
ATOM 894 C CA . GLN A 1 111 ? -5.341 4.159 17.415 1.00 94.69 111 GLN A CA 1
ATOM 895 C C . GLN A 1 111 ? -4.192 4.736 18.252 1.00 94.69 111 GLN A C 1
ATOM 897 O O . GLN A 1 111 ? -4.378 5.010 19.435 1.00 94.69 111 GLN A O 1
ATOM 902 N N . LEU A 1 112 ? -3.012 4.946 17.656 1.00 95.25 112 LEU A N 1
ATOM 903 C CA . LEU A 1 112 ? -1.872 5.557 18.347 1.00 95.25 112 LEU A CA 1
ATOM 904 C C . LEU A 1 112 ? -2.189 6.982 18.800 1.00 95.25 112 LEU A C 1
ATOM 906 O O . LEU A 1 112 ? -1.871 7.340 19.931 1.00 95.25 112 LEU A O 1
ATOM 910 N N . LYS A 1 113 ? -2.858 7.766 17.948 1.00 94.81 113 LYS A N 1
ATOM 911 C CA . LYS A 1 113 ? -3.301 9.118 18.290 1.00 94.81 113 LYS A CA 1
ATOM 912 C C . LYS A 1 113 ? -4.288 9.109 19.461 1.00 94.81 113 LYS A C 1
ATOM 914 O O . LYS A 1 113 ? -4.074 9.827 20.430 1.00 94.81 113 LYS A O 1
ATOM 919 N N . ALA A 1 114 ? -5.312 8.256 19.408 1.00 94.19 114 ALA A N 1
ATOM 920 C CA . ALA A 1 114 ? -6.298 8.136 20.483 1.00 94.19 114 ALA A CA 1
ATOM 921 C C . ALA A 1 114 ? -5.664 7.722 21.825 1.00 94.19 114 ALA A C 1
ATOM 923 O O . ALA A 1 114 ? -6.034 8.240 22.875 1.00 94.19 114 ALA A O 1
ATOM 924 N N . LEU A 1 115 ? -4.683 6.812 21.799 1.00 94.38 115 LEU A N 1
ATOM 925 C CA . LEU A 1 115 ? -3.952 6.407 23.003 1.00 94.38 115 LEU A CA 1
ATOM 926 C C . LEU A 1 115 ? -3.076 7.533 23.560 1.00 94.38 115 LEU A C 1
ATOM 928 O O . LEU A 1 115 ? -3.003 7.683 24.773 1.00 94.38 115 LEU A O 1
ATOM 932 N N . GLN A 1 116 ? -2.428 8.323 22.701 1.00 92.50 116 GLN A N 1
ATOM 933 C CA . GLN A 1 116 ? -1.640 9.481 23.131 1.00 92.50 116 GLN A CA 1
ATOM 934 C C . GLN A 1 116 ? -2.512 10.563 23.773 1.00 92.50 116 GLN A C 1
ATOM 936 O O . GLN A 1 116 ? -2.120 11.118 24.791 1.00 92.50 116 GLN A O 1
ATOM 941 N N . GLU A 1 117 ? -3.691 10.833 23.211 1.00 89.06 117 GLU A N 1
ATOM 942 C CA . GLU A 1 117 ? -4.634 11.826 23.744 1.00 89.06 117 GLU A CA 1
ATOM 943 C C . GLU A 1 117 ? -5.251 11.403 25.085 1.00 89.06 117 GLU A C 1
ATOM 945 O O . GLU A 1 117 ? -5.538 12.262 25.905 1.00 89.06 117 GLU A O 1
ATOM 950 N N . GLY A 1 118 ? -5.427 10.101 25.337 1.00 80.88 118 GLY A N 1
ATOM 951 C CA . GLY A 1 118 ? -5.904 9.586 26.629 1.00 80.88 118 GLY A CA 1
ATOM 952 C C . GLY A 1 118 ? -4.818 9.392 27.698 1.00 80.88 118 GLY A C 1
ATOM 953 O O . GLY A 1 118 ? -5.140 9.023 28.825 1.00 80.88 118 GLY A O 1
ATOM 954 N N . LEU A 1 119 ? -3.542 9.579 27.343 1.00 60.56 119 LEU A N 1
ATOM 955 C CA . LEU A 1 119 ? -2.382 9.499 28.245 1.00 60.56 119 LEU A CA 1
ATOM 956 C C . LEU A 1 119 ? -1.929 10.876 28.766 1.00 60.56 119 LEU A C 1
ATOM 958 O O . LEU A 1 119 ? -1.000 10.933 29.575 1.00 60.56 119 LEU A O 1
ATOM 962 N N . VAL A 1 120 ? -2.562 11.955 28.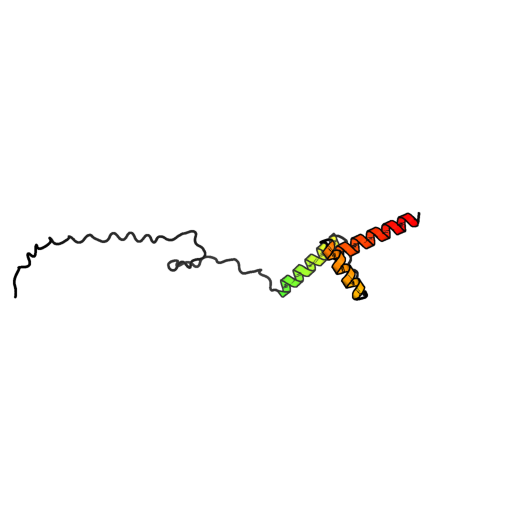298 1.00 52.09 120 VAL A N 1
ATOM 963 C CA . VAL A 1 120 ? -2.387 13.344 28.754 1.00 52.09 120 VAL A CA 1
ATOM 964 C C . VAL A 1 120 ? -3.596 13.740 29.590 1.00 52.09 120 VAL A C 1
ATOM 966 O O . VAL A 1 120 ? -3.380 14.386 30.638 1.00 52.09 120 VAL A O 1
#

Foldseek 3Di:
DDDDDDPDDDDDDDDDDDDPPPPPPPDDPPDPPDDDPPDPDDDDDDPDPDPDDPVVVVVVVVVVVVVVCVVVVHDDDDDDDDPVVVVVLVVVCVVVVHDSVVVVVVVVVVVVVVVVVVVD

Radius of gyration: 39.74 Å; Cα contacts (8 Å, |Δi|>4): 14; chains: 1; bounding box: 50×36×125 Å

InterPro domains:
  IPR019661 Replication regulatory protein RepA2 [PF10723] (41-108)

Mean predicted aligned error: 17.8 Å

Solvent-accessible surface area (backbone atoms only — not comparable to full-atom values): 8200 Å² total; per-residue (Å²): 134,88,86,85,80,88,81,83,76,82,76,78,85,77,77,85,77,79,84,78,83,77,83,74,75,94,68,69,89,81,60,84,82,66,82,68,89,84,58,93,68,84,73,88,68,81,78,74,72,71,95,58,56,72,70,56,47,52,53,50,53,50,50,52,49,53,52,52,34,56,76,69,68,59,80,90,82,88,82,90,75,61,68,70,61,52,51,53,45,47,54,52,15,58,77,68,73,47,52,56,68,57,48,52,51,53,52,52,53,53,52,52,50,55,53,56,65,75,72,108